Protein AF-A0A953QBD8-F1 (afdb_monomer_lite)

Foldseek 3Di:
DVVVVLLVVLQVVLVVLLVLLLVLLVVVLVVVCVVCDVVVDDDDPVRVVVSVVVSVVVSVVVSPVLVVVLSVCSNVVNNVVSSVVSCVVSVRDPPPPPPDDDDDDDDD

Secondary structure (DSSP, 8-state):
-HHHHHHHHHHHHHHHHHHHHHHHHHHHHHHHHHHHHHHH-SPPHHHHHHHHHHHHHHHHHHHHHHHHHHHHHTTTT-HHHHHHHHHHHTT-----------------

Sequence (108 aa):
EVERFQAKLQTLDVVPTIVSLQDHLETIRQAEIDRMRGRLGQLTPEQEMALETLTRGIVNKIMHTPVTTLKSAAREAEATTVVDVVRRLFNLQEKKAAKSGGESGGDA

pLDDT: mean 80.97, std 18.62, range [40.78, 98.25]

Structure (mmCIF, N/CA/C/O backbone):
data_AF-A0A953QBD8-F1
#
_entry.id   AF-A0A953QBD8-F1
#
loop_
_atom_site.group_PDB
_atom_site.id
_atom_site.type_symbol
_atom_site.label_atom_id
_atom_site.label_alt_id
_atom_site.label_comp_id
_atom_site.label_asym_id
_atom_site.label_entity_id
_atom_site.label_seq_id
_atom_site.pdbx_PDB_ins_code
_atom_site.Cartn_x
_atom_site.Cartn_y
_atom_site.Cartn_z
_atom_site.occupancy
_atom_site.B_iso_or_equiv
_atom_site.auth_seq_id
_atom_site.auth_comp_id
_atom_site.auth_asym_id
_atom_site.auth_atom_id
_atom_site.pdbx_PDB_model_num
ATOM 1 N N . GLU A 1 1 ? 16.378 17.153 -25.726 1.00 56.66 1 GLU A N 1
ATOM 2 C CA . GLU A 1 1 ? 14.959 17.290 -25.307 1.00 56.66 1 GLU A CA 1
ATOM 3 C C . GLU A 1 1 ? 14.141 16.020 -25.546 1.00 56.66 1 GLU A C 1
ATOM 5 O O . GLU A 1 1 ? 13.430 15.609 -24.637 1.00 56.66 1 GLU A O 1
ATOM 10 N N . VAL A 1 2 ? 14.302 15.351 -26.693 1.00 59.25 2 VAL A N 1
ATOM 11 C CA . VAL A 1 2 ? 13.603 14.096 -27.045 1.00 59.25 2 VAL A CA 1
ATOM 12 C C . VAL A 1 2 ? 13.805 12.966 -26.020 1.00 59.25 2 VAL A C 1
ATOM 14 O O . VAL A 1 2 ? 12.826 12.363 -25.597 1.00 59.25 2 VAL A O 1
ATOM 17 N N . GLU A 1 3 ? 15.024 12.735 -25.527 1.00 56.16 3 GLU A N 1
ATOM 18 C CA . GLU A 1 3 ? 15.300 11.689 -24.518 1.00 56.16 3 GLU A CA 1
ATOM 19 C C . GLU A 1 3 ? 14.611 11.956 -23.168 1.00 56.16 3 GLU A C 1
ATOM 21 O O . GLU A 1 3 ? 14.057 11.050 -22.549 1.00 56.16 3 GLU A O 1
ATOM 26 N N . ARG A 1 4 ? 14.568 13.222 -22.723 1.00 55.47 4 ARG A N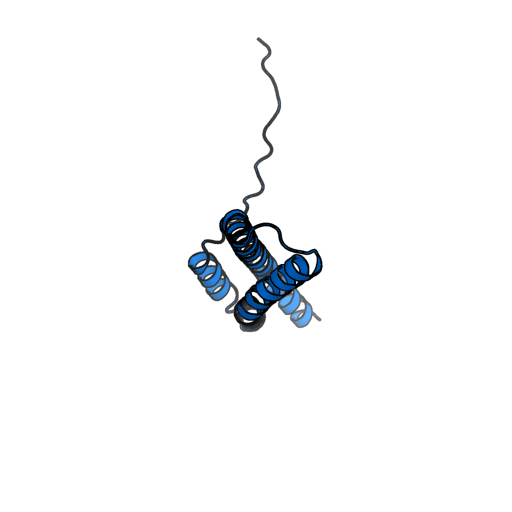 1
ATOM 27 C CA . ARG A 1 4 ? 13.841 13.614 -21.500 1.00 55.47 4 ARG A CA 1
ATOM 28 C C . ARG A 1 4 ? 12.331 13.448 -21.667 1.00 55.47 4 ARG A C 1
ATOM 30 O O . ARG A 1 4 ? 11.650 13.098 -20.708 1.00 55.47 4 ARG A O 1
ATOM 37 N N . PHE A 1 5 ? 11.812 13.705 -22.866 1.00 51.62 5 PHE A N 1
ATOM 38 C CA . PHE A 1 5 ? 10.403 13.502 -23.190 1.00 51.62 5 PHE A CA 1
ATOM 39 C C . PHE A 1 5 ? 10.044 12.008 -23.242 1.00 51.62 5 PHE A C 1
ATOM 41 O O . PHE A 1 5 ? 9.053 11.610 -22.639 1.00 51.62 5 PHE A O 1
ATOM 48 N N . GLN A 1 6 ? 10.883 11.169 -23.854 1.00 54.22 6 GLN A N 1
ATOM 49 C CA . GLN A 1 6 ? 10.702 9.712 -23.892 1.00 54.22 6 GLN A CA 1
ATOM 50 C C . GLN A 1 6 ? 10.776 9.074 -22.498 1.00 54.22 6 GLN A C 1
ATOM 52 O O . GLN A 1 6 ? 9.891 8.301 -22.143 1.00 54.22 6 GLN A O 1
ATOM 57 N N . ALA A 1 7 ? 11.743 9.467 -21.663 1.00 55.78 7 ALA A N 1
ATOM 58 C CA . ALA A 1 7 ? 11.817 9.009 -20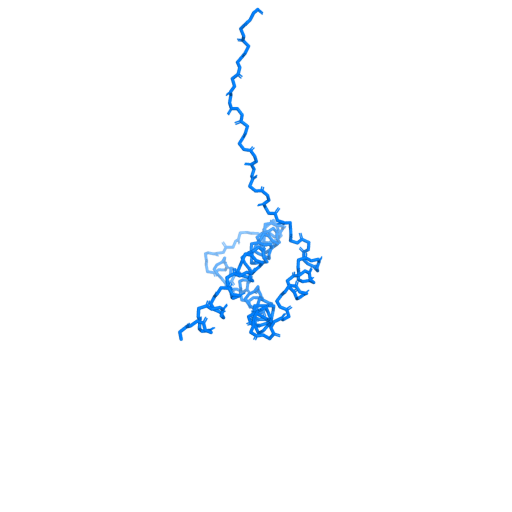.273 1.00 55.78 7 ALA A CA 1
ATOM 59 C C . ALA A 1 7 ? 10.577 9.423 -19.456 1.00 55.78 7 ALA A C 1
ATOM 61 O O . ALA A 1 7 ? 10.114 8.680 -18.587 1.00 55.78 7 ALA A O 1
ATOM 62 N N . LYS A 1 8 ? 10.007 10.602 -19.748 1.00 56.75 8 LYS A N 1
ATOM 63 C CA . LYS A 1 8 ? 8.764 11.084 -19.131 1.00 56.75 8 LYS A CA 1
ATOM 64 C C . LYS A 1 8 ? 7.543 10.288 -19.604 1.00 56.75 8 LYS A C 1
ATOM 66 O O . LYS A 1 8 ? 6.684 9.994 -18.786 1.00 56.75 8 LYS A O 1
ATOM 71 N N . LEU A 1 9 ? 7.477 9.906 -20.881 1.00 55.25 9 LEU A N 1
ATOM 72 C CA . LEU A 1 9 ? 6.418 9.038 -21.409 1.00 55.25 9 LEU A CA 1
ATOM 73 C C . LEU A 1 9 ? 6.488 7.624 -20.809 1.00 55.25 9 LEU A C 1
ATOM 75 O O . LEU A 1 9 ? 5.475 7.123 -20.339 1.00 55.25 9 LEU A O 1
ATOM 79 N N . GLN A 1 10 ? 7.677 7.026 -20.706 1.00 55.97 10 GLN A N 1
ATOM 80 C CA . GLN A 1 10 ? 7.855 5.697 -20.096 1.00 55.97 10 GLN A CA 1
ATOM 81 C C . GLN A 1 10 ? 7.505 5.673 -18.601 1.00 55.97 10 GLN A C 1
ATOM 83 O O . GLN A 1 10 ? 6.999 4.680 -18.084 1.00 55.97 10 GLN A O 1
ATOM 88 N N . THR A 1 11 ? 7.724 6.781 -17.886 1.00 58.34 11 THR A N 1
ATOM 89 C CA . THR A 1 11 ? 7.256 6.901 -16.496 1.00 58.34 11 THR A CA 1
ATOM 90 C C . THR A 1 11 ? 5.742 7.071 -16.386 1.00 58.34 11 THR A C 1
ATOM 92 O O . THR A 1 11 ? 5.199 6.725 -15.339 1.00 58.34 11 THR A O 1
ATOM 95 N N . LEU A 1 12 ? 5.042 7.547 -17.424 1.00 62.22 12 LEU A N 1
ATOM 96 C CA . LEU A 1 12 ? 3.575 7.600 -17.428 1.00 62.22 12 LEU A CA 1
ATOM 97 C C . LEU A 1 12 ? 2.947 6.201 -17.536 1.00 62.22 12 LEU A C 1
ATOM 99 O O . LEU A 1 12 ? 1.890 5.994 -16.948 1.00 62.22 12 LEU A O 1
ATOM 103 N N . ASP A 1 13 ? 3.613 5.228 -18.168 1.00 74.94 13 ASP A N 1
ATOM 104 C CA . ASP A 1 13 ? 3.080 3.863 -18.330 1.00 74.94 13 ASP A CA 1
ATOM 105 C C . ASP A 1 13 ? 3.005 3.071 -17.011 1.00 74.94 13 ASP A C 1
ATOM 107 O O . ASP A 1 13 ? 2.138 2.212 -16.836 1.00 74.94 13 ASP A O 1
ATOM 111 N N . VAL A 1 14 ? 3.866 3.380 -16.034 1.00 84.81 14 VAL A N 1
ATOM 112 C CA . VAL A 1 14 ? 3.862 2.687 -14.730 1.00 84.81 14 VAL A CA 1
ATOM 113 C C . VAL A 1 14 ? 2.907 3.314 -13.708 1.00 84.81 14 VAL A C 1
ATOM 115 O O . VAL A 1 14 ? 2.525 2.656 -12.737 1.00 84.81 14 VAL A O 1
ATOM 118 N N . VAL A 1 15 ? 2.486 4.568 -13.914 1.00 87.69 15 VAL A N 1
ATOM 119 C CA . VAL A 1 15 ? 1.619 5.308 -12.977 1.00 87.69 15 VAL A CA 1
ATOM 120 C C . VAL A 1 15 ? 0.256 4.632 -12.768 1.00 87.69 15 VAL A C 1
ATOM 122 O O . VAL A 1 15 ? -0.114 4.455 -11.606 1.00 87.69 15 VAL A O 1
ATOM 125 N N . PRO A 1 16 ? -0.479 4.184 -13.808 1.00 89.06 16 PRO A N 1
ATOM 126 C CA . PRO A 1 16 ? -1.757 3.494 -13.618 1.00 89.06 16 PRO A CA 1
ATOM 127 C C . PRO A 1 16 ? -1.640 2.237 -12.751 1.00 89.06 16 PRO A C 1
ATOM 129 O O . PRO A 1 16 ? -2.528 1.940 -11.951 1.00 89.06 16 PRO A O 1
ATOM 132 N N . THR A 1 17 ? -0.524 1.516 -12.870 1.00 90.50 17 THR A N 1
ATOM 133 C CA . THR A 1 17 ? -0.244 0.323 -12.062 1.00 90.50 17 THR A CA 1
ATOM 134 C C . THR A 1 17 ? 0.044 0.692 -10.607 1.00 90.50 17 THR A C 1
ATOM 136 O O . THR A 1 17 ? -0.475 0.036 -9.708 1.00 90.50 17 THR A O 1
ATOM 139 N N . ILE A 1 18 ? 0.801 1.770 -10.359 1.00 91.06 18 ILE A N 1
ATOM 140 C CA . ILE A 1 18 ? 1.039 2.291 -9.001 1.00 91.06 18 ILE A CA 1
ATOM 141 C C . ILE A 1 18 ? -0.281 2.683 -8.328 1.00 91.06 18 ILE A C 1
ATOM 143 O O . ILE A 1 18 ? -0.514 2.293 -7.185 1.00 91.06 18 ILE A O 1
ATOM 147 N N . VAL A 1 19 ? -1.146 3.418 -9.033 1.00 91.75 19 VAL A N 1
ATOM 148 C CA . VAL A 1 19 ? -2.458 3.836 -8.510 1.00 91.75 19 VAL A CA 1
ATOM 149 C C . VAL A 1 19 ? -3.331 2.618 -8.214 1.00 91.75 19 VAL A C 1
ATOM 151 O O . VAL A 1 19 ? -3.862 2.500 -7.116 1.00 91.75 19 VAL A O 1
ATOM 154 N N . SER A 1 20 ? -3.406 1.660 -9.143 1.00 92.62 20 SER A N 1
ATOM 155 C CA . SER A 1 20 ? -4.194 0.435 -8.947 1.00 92.62 20 SER A CA 1
ATOM 156 C C . SER A 1 20 ? -3.710 -0.378 -7.742 1.00 92.62 20 SER A C 1
ATOM 158 O O . SER A 1 20 ? -4.522 -0.920 -6.995 1.00 92.62 20 SER A O 1
ATOM 160 N N . LEU A 1 21 ? -2.392 -0.445 -7.524 1.00 94.25 21 LEU A N 1
ATOM 161 C CA . LEU A 1 21 ? -1.812 -1.106 -6.357 1.00 94.25 21 LEU A CA 1
ATOM 162 C C . LEU A 1 21 ? -2.159 -0.373 -5.055 1.00 94.25 21 LEU A C 1
ATOM 164 O O . LEU A 1 21 ? -2.518 -1.017 -4.070 1.00 94.25 21 LEU A O 1
ATOM 168 N N . GLN A 1 22 ? -2.079 0.960 -5.053 1.00 93.25 22 GLN A N 1
ATOM 169 C CA . GLN A 1 22 ? -2.446 1.777 -3.899 1.00 93.25 22 GLN A CA 1
ATOM 170 C C . GLN A 1 22 ? -3.916 1.572 -3.519 1.00 93.25 22 GLN A C 1
ATOM 172 O O . GLN A 1 22 ? -4.211 1.303 -2.355 1.00 93.25 22 GLN A O 1
ATOM 177 N N . ASP A 1 23 ? -4.817 1.635 -4.499 1.00 94.25 23 ASP A N 1
ATOM 178 C CA . ASP A 1 23 ? -6.254 1.431 -4.301 1.00 94.25 23 ASP A CA 1
ATOM 179 C C . ASP A 1 23 ? -6.553 0.022 -3.774 1.00 94.25 23 ASP A C 1
ATOM 181 O O . ASP A 1 23 ? -7.372 -0.154 -2.867 1.00 94.25 23 ASP A O 1
ATOM 185 N N . HIS A 1 24 ? -5.865 -0.992 -4.307 1.00 95.19 24 HIS A N 1
ATOM 186 C CA . HIS A 1 24 ? -6.000 -2.373 -3.856 1.00 95.19 24 HIS A CA 1
ATOM 187 C C . HIS A 1 24 ? -5.596 -2.535 -2.383 1.00 95.19 24 HIS A C 1
ATOM 189 O O . HIS A 1 24 ? -6.354 -3.103 -1.592 1.00 95.19 24 HIS A O 1
ATOM 195 N N . LEU A 1 25 ? -4.437 -1.999 -1.985 1.00 96.00 25 LEU A N 1
ATOM 196 C CA . LEU A 1 25 ? -3.975 -2.082 -0.597 1.00 96.00 25 LEU A CA 1
ATOM 197 C C . LEU A 1 25 ? -4.833 -1.249 0.361 1.00 96.00 25 LEU A C 1
ATOM 199 O O . LEU A 1 25 ? -5.084 -1.696 1.478 1.00 96.00 25 LEU A O 1
ATOM 203 N N . GLU A 1 26 ? -5.321 -0.081 -0.059 1.00 96.56 26 GLU A N 1
ATOM 204 C CA . GLU A 1 26 ? -6.231 0.730 0.758 1.00 96.56 26 GLU A CA 1
ATOM 205 C C . GLU A 1 26 ? -7.579 0.027 0.959 1.00 96.56 26 GLU A C 1
ATOM 207 O O . GLU A 1 26 ? -8.116 0.026 2.066 1.00 96.56 26 GLU A O 1
ATOM 212 N N . THR A 1 27 ? -8.084 -0.655 -0.074 1.00 96.19 27 THR A N 1
ATOM 213 C CA . THR A 1 27 ? -9.294 -1.485 0.026 1.00 96.19 27 THR A CA 1
ATOM 214 C C . THR A 1 27 ? -9.107 -2.601 1.054 1.00 96.19 27 THR A C 1
ATOM 216 O O . THR A 1 27 ? -9.974 -2.811 1.904 1.00 96.19 27 THR A O 1
ATOM 219 N N . ILE A 1 28 ? -7.963 -3.296 1.025 1.00 96.62 28 ILE A N 1
ATOM 220 C CA . ILE A 1 28 ? -7.634 -4.330 2.018 1.00 96.62 28 ILE A CA 1
ATOM 221 C C . ILE A 1 28 ? -7.546 -3.719 3.419 1.00 96.62 28 ILE A C 1
ATOM 223 O O . ILE A 1 28 ? -8.149 -4.250 4.351 1.00 96.62 28 ILE A O 1
ATOM 227 N N . ARG A 1 29 ? -6.831 -2.596 3.567 1.00 97.31 29 ARG A N 1
ATOM 228 C CA . ARG A 1 29 ? -6.652 -1.902 4.849 1.00 97.31 29 ARG A CA 1
ATOM 229 C C . ARG A 1 29 ? -7.998 -1.556 5.480 1.00 97.31 29 ARG A C 1
ATOM 231 O O . ARG A 1 29 ? -8.225 -1.891 6.640 1.00 97.31 29 ARG A O 1
ATOM 238 N N . GLN A 1 30 ? -8.889 -0.928 4.714 1.00 96.19 30 GLN A N 1
ATOM 239 C CA . GLN A 1 30 ? -10.203 -0.524 5.202 1.00 96.19 30 GLN A CA 1
ATOM 240 C C . GLN A 1 30 ? -11.064 -1.740 5.568 1.00 96.19 30 GLN A C 1
ATOM 242 O O . GLN A 1 30 ? -11.661 -1.769 6.642 1.00 96.19 30 GLN A O 1
ATOM 247 N N . ALA A 1 31 ? -11.054 -2.783 4.732 1.00 96.00 31 ALA A N 1
ATOM 248 C CA . ALA A 1 31 ? -11.802 -4.009 4.991 1.00 96.00 31 ALA A CA 1
ATOM 249 C C . ALA A 1 31 ? -11.333 -4.742 6.262 1.00 96.00 31 ALA A C 1
ATOM 251 O O . ALA A 1 31 ? -12.159 -5.324 6.963 1.00 96.00 31 ALA A O 1
ATOM 252 N N . GLU A 1 32 ? -10.034 -4.723 6.580 1.00 96.19 32 GLU A N 1
ATOM 253 C CA . GLU A 1 32 ? -9.518 -5.279 7.840 1.00 96.19 32 GLU A CA 1
ATOM 254 C C . GLU A 1 32 ? -9.924 -4.449 9.060 1.00 96.19 32 GLU A C 1
ATOM 256 O O . GLU A 1 32 ? -10.316 -5.011 10.085 1.00 96.19 32 GLU A O 1
ATOM 261 N N . ILE A 1 33 ? -9.879 -3.117 8.959 1.00 94.19 33 ILE A N 1
ATOM 262 C CA . ILE A 1 33 ? -10.348 -2.236 10.038 1.00 94.19 33 ILE A CA 1
ATOM 263 C C . ILE A 1 33 ? -11.829 -2.493 10.307 1.00 94.19 33 ILE A C 1
ATOM 265 O O . ILE A 1 33 ? -12.213 -2.710 11.456 1.00 94.19 33 ILE A O 1
ATOM 269 N N . ASP A 1 34 ? -12.649 -2.552 9.258 1.00 92.56 34 ASP A N 1
ATOM 270 C CA . ASP A 1 34 ? -14.085 -2.802 9.381 1.00 92.56 34 ASP A CA 1
ATOM 271 C C . ASP A 1 34 ? -14.387 -4.196 9.949 1.00 92.56 34 ASP A C 1
ATOM 273 O O . ASP A 1 34 ? -15.250 -4.325 10.820 1.00 92.56 34 ASP A O 1
ATOM 277 N N . ARG A 1 35 ? -13.632 -5.233 9.552 1.00 93.44 35 ARG A N 1
ATOM 278 C CA . ARG A 1 35 ? -13.716 -6.572 10.169 1.00 93.44 35 ARG A CA 1
ATOM 279 C C . ARG A 1 35 ? -13.416 -6.546 11.663 1.00 93.44 35 ARG A C 1
ATOM 281 O O . ARG A 1 35 ? -14.044 -7.271 12.435 1.00 93.44 35 ARG A O 1
ATOM 288 N N . MET A 1 36 ? -12.440 -5.743 12.074 1.00 92.75 36 MET A N 1
ATOM 289 C CA . MET A 1 36 ? -11.987 -5.686 13.460 1.00 92.75 36 MET A CA 1
ATOM 290 C C . MET A 1 36 ? -12.795 -4.719 14.326 1.00 92.75 36 MET A C 1
ATOM 292 O O . MET A 1 36 ? -12.790 -4.894 15.543 1.00 92.75 36 MET A O 1
ATOM 296 N N . ARG A 1 37 ? -13.546 -3.769 13.749 1.00 87.56 37 ARG A N 1
ATOM 297 C CA . ARG A 1 37 ? -14.366 -2.789 14.491 1.00 87.56 37 ARG A CA 1
ATOM 298 C C . ARG A 1 37 ? -15.253 -3.437 15.553 1.00 87.56 37 ARG A C 1
ATOM 300 O O . ARG A 1 37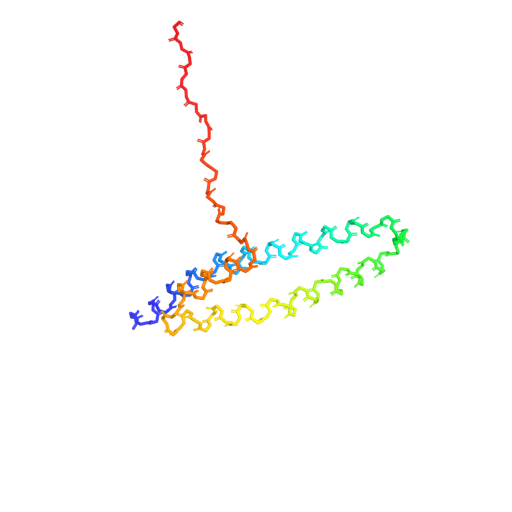 ? -15.230 -3.016 16.705 1.00 87.56 37 ARG A O 1
ATOM 307 N N . GLY A 1 38 ? -15.956 -4.518 15.208 1.00 86.88 38 GLY A N 1
ATOM 308 C CA . GLY A 1 38 ? -16.809 -5.238 16.163 1.00 86.88 38 GLY A CA 1
ATOM 309 C C . GLY A 1 38 ? -16.046 -5.866 17.340 1.00 86.88 38 GLY A C 1
ATOM 310 O O . GLY A 1 38 ? -16.606 -6.023 18.419 1.00 86.88 38 GLY A O 1
ATOM 311 N N . ARG A 1 39 ? -14.761 -6.199 17.155 1.00 91.44 39 ARG A N 1
ATOM 312 C CA . ARG A 1 39 ? -13.886 -6.776 18.192 1.00 91.44 39 ARG A CA 1
ATOM 313 C C . ARG A 1 39 ? -13.146 -5.719 19.010 1.00 91.44 39 ARG A C 1
ATOM 315 O O . ARG A 1 39 ? -12.777 -5.997 20.144 1.00 91.44 39 ARG A O 1
ATOM 322 N N . LEU A 1 40 ? -12.896 -4.549 18.425 1.00 89.38 40 LEU A N 1
ATOM 323 C CA . LEU A 1 40 ? -12.211 -3.427 19.069 1.00 89.38 40 LEU A CA 1
ATOM 324 C C . LEU A 1 40 ? -13.133 -2.648 20.019 1.00 89.38 40 LEU A C 1
ATOM 326 O O . LEU A 1 40 ? -12.641 -1.993 20.932 1.00 89.38 40 LEU A O 1
ATOM 330 N N . GLY A 1 41 ? -14.454 -2.758 19.840 1.00 89.25 41 GLY A N 1
ATOM 331 C CA . GLY A 1 41 ? -15.433 -2.022 20.639 1.00 89.25 41 GLY A CA 1
ATOM 332 C C . GLY A 1 41 ? -15.464 -0.533 20.282 1.00 89.25 41 GLY A C 1
ATOM 333 O O . GLY A 1 41 ? -15.032 -0.133 19.202 1.00 89.25 41 GLY A O 1
ATOM 334 N N . GLN A 1 42 ? -16.004 0.295 21.180 1.00 91.44 42 GLN A N 1
ATOM 335 C CA . GLN A 1 42 ? -15.951 1.749 21.014 1.00 91.44 42 GLN A CA 1
ATOM 336 C C . GLN A 1 42 ? -14.537 2.258 21.297 1.00 91.44 42 GLN A C 1
ATOM 338 O O . GLN A 1 42 ? -14.005 2.056 22.388 1.00 91.44 42 GLN A O 1
ATOM 343 N N . LEU A 1 43 ? -13.960 2.940 20.312 1.00 93.88 43 LEU A N 1
ATOM 344 C CA . LEU A 1 43 ? -12.670 3.607 20.418 1.00 93.88 43 LEU A CA 1
ATOM 345 C C . LEU A 1 43 ? -12.875 5.098 20.697 1.00 93.88 43 LEU A C 1
ATOM 347 O O . LEU A 1 43 ? -13.844 5.702 20.235 1.00 93.88 43 LEU A O 1
ATOM 351 N N . THR A 1 44 ? -11.953 5.709 21.439 1.00 96.56 44 THR A N 1
ATOM 352 C CA . THR A 1 44 ? -11.896 7.173 21.535 1.00 96.56 44 THR A CA 1
ATOM 353 C C . THR A 1 44 ? -11.430 7.775 20.200 1.00 96.56 44 THR A C 1
ATOM 355 O O . THR A 1 44 ? -10.746 7.093 19.430 1.00 96.56 44 THR A O 1
ATOM 358 N N . PRO A 1 45 ? -11.710 9.062 19.917 1.00 96.31 45 PRO A N 1
ATOM 359 C CA . PRO A 1 45 ? -11.223 9.714 18.696 1.00 96.31 45 PRO A CA 1
ATOM 360 C C . PRO A 1 45 ? -9.697 9.623 18.516 1.00 96.31 45 PRO A C 1
ATOM 362 O O . PRO A 1 45 ? -9.194 9.442 17.408 1.00 96.31 45 PRO A O 1
ATOM 365 N N . GLU A 1 46 ? 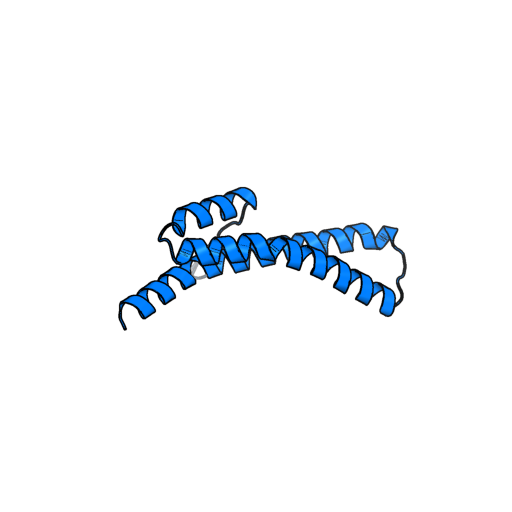-8.946 9.695 19.616 1.00 97.38 46 GLU A N 1
ATOM 366 C CA . GLU A 1 46 ? -7.484 9.560 19.623 1.00 97.38 46 GLU A CA 1
ATOM 367 C C . GLU A 1 46 ? -7.039 8.140 19.246 1.00 97.38 46 GLU A C 1
ATOM 369 O O . GLU A 1 46 ? -6.080 7.968 18.493 1.00 97.38 46 GLU A O 1
ATOM 374 N N . GLN A 1 47 ? -7.752 7.119 19.729 1.00 96.00 47 GLN A N 1
ATOM 375 C CA . GLN A 1 47 ? -7.489 5.720 19.394 1.00 96.00 47 GLN A CA 1
ATOM 376 C C . GLN A 1 47 ? -7.836 5.405 17.935 1.00 96.00 47 GLN A C 1
ATOM 378 O O . GLN A 1 47 ? -7.072 4.698 17.277 1.00 96.00 47 GLN A O 1
ATOM 383 N N . GLU A 1 48 ? -8.934 5.955 17.406 1.00 94.81 48 GLU A N 1
ATOM 384 C CA . GLU A 1 48 ? -9.262 5.832 15.980 1.00 94.81 48 GLU A CA 1
ATOM 385 C C . GLU A 1 48 ? -8.165 6.445 15.105 1.00 94.81 48 GLU A C 1
ATOM 387 O O . GLU A 1 48 ? -7.669 5.801 14.178 1.00 94.81 48 GLU A O 1
ATOM 392 N N . MET A 1 49 ? -7.709 7.655 15.442 1.00 96.38 49 MET A N 1
ATOM 393 C CA . MET A 1 49 ? -6.631 8.322 14.711 1.00 96.38 49 MET A CA 1
ATOM 394 C C . MET A 1 49 ? -5.306 7.551 14.796 1.00 96.38 49 MET A C 1
ATOM 396 O O . MET A 1 49 ? -4.578 7.456 13.801 1.00 96.38 49 MET A O 1
ATOM 400 N N . ALA A 1 50 ? -4.984 6.972 15.956 1.00 96.88 50 ALA A N 1
ATOM 401 C CA . ALA A 1 50 ? -3.797 6.137 16.122 1.00 96.88 50 ALA A CA 1
ATOM 402 C C . ALA A 1 50 ? -3.868 4.864 15.259 1.00 96.88 50 ALA A C 1
ATOM 404 O O . ALA A 1 50 ? -2.878 4.509 14.614 1.00 96.88 50 ALA A O 1
ATOM 405 N N . LEU A 1 51 ? -5.035 4.212 15.189 1.00 95.94 51 LEU A N 1
ATOM 406 C CA . LEU A 1 51 ? -5.266 3.033 14.350 1.00 95.94 51 LEU A CA 1
ATOM 407 C C . LEU A 1 51 ? -5.149 3.362 12.853 1.00 95.94 51 LEU A C 1
ATOM 409 O O . LEU A 1 51 ? -4.465 2.653 12.108 1.00 95.94 51 LEU A O 1
ATOM 413 N N . GLU A 1 52 ? -5.762 4.460 12.411 1.00 95.88 52 GLU A N 1
ATOM 414 C CA . GLU A 1 52 ? -5.639 4.963 11.039 1.00 95.88 52 GLU A CA 1
ATOM 415 C C . GLU A 1 52 ? -4.177 5.254 10.683 1.00 95.88 52 GLU A C 1
ATOM 417 O O . GLU A 1 52 ? -3.669 4.780 9.666 1.00 95.88 52 GLU A O 1
ATOM 422 N N . THR A 1 53 ? -3.463 5.969 11.553 1.00 97.88 53 THR A N 1
ATOM 423 C CA . THR A 1 53 ? -2.051 6.318 11.342 1.00 97.88 53 THR A CA 1
ATOM 424 C C . THR A 1 53 ? -1.169 5.074 11.259 1.00 97.88 53 THR A C 1
ATOM 426 O O . THR A 1 53 ? -0.338 4.958 10.354 1.00 97.88 53 THR A O 1
ATOM 429 N N . LEU A 1 54 ? -1.363 4.118 12.171 1.00 98.00 54 LEU A N 1
ATOM 430 C CA . LEU A 1 54 ? -0.616 2.863 12.205 1.00 98.00 54 LEU A CA 1
ATOM 431 C C . LEU A 1 54 ? -0.819 2.057 10.918 1.00 98.00 54 LEU A C 1
ATOM 433 O O . LEU A 1 54 ? 0.150 1.663 10.266 1.00 98.00 54 LEU A O 1
ATOM 437 N N . THR A 1 55 ? -2.075 1.824 10.541 1.00 97.44 55 THR A N 1
ATOM 438 C CA . THR A 1 55 ? -2.420 0.991 9.381 1.00 97.44 55 THR A CA 1
ATOM 439 C C . THR A 1 55 ? -1.987 1.639 8.067 1.00 97.44 55 THR A C 1
ATOM 441 O O . THR A 1 55 ? -1.415 0.961 7.211 1.00 97.44 55 THR A O 1
ATOM 444 N N . ARG A 1 56 ? -2.150 2.962 7.919 1.00 97.50 56 ARG A N 1
ATOM 445 C CA . ARG A 1 56 ? -1.607 3.720 6.777 1.00 97.50 56 ARG A CA 1
ATOM 446 C C . ARG A 1 56 ? -0.084 3.655 6.733 1.00 97.50 56 ARG A C 1
ATOM 448 O O . ARG A 1 56 ? 0.490 3.489 5.661 1.00 97.50 56 ARG A O 1
ATOM 455 N N . GLY A 1 57 ? 0.580 3.722 7.887 1.00 98.25 57 GLY A N 1
ATOM 456 C CA . GLY A 1 57 ? 2.028 3.551 7.995 1.00 98.25 57 GLY A CA 1
ATOM 457 C C . GLY A 1 57 ? 2.512 2.195 7.470 1.00 98.25 57 GLY A C 1
ATOM 458 O O . GLY A 1 57 ? 3.537 2.135 6.792 1.00 98.25 57 GLY A O 1
ATOM 459 N N . ILE A 1 58 ? 1.766 1.117 7.730 1.00 98.06 58 ILE A N 1
ATOM 460 C CA . ILE A 1 58 ? 2.056 -0.222 7.193 1.00 98.06 58 ILE A CA 1
ATOM 461 C C . ILE A 1 58 ? 1.905 -0.236 5.667 1.00 98.06 58 ILE A C 1
ATOM 463 O O . ILE A 1 58 ? 2.840 -0.643 4.976 1.00 98.06 58 ILE A O 1
ATOM 467 N N . VAL A 1 59 ? 0.782 0.260 5.133 1.00 97.25 59 VAL A N 1
ATOM 468 C CA . VAL A 1 59 ? 0.552 0.332 3.677 1.00 97.25 59 VAL A CA 1
ATOM 469 C C . VAL A 1 59 ? 1.642 1.153 2.987 1.00 97.25 59 VAL A C 1
ATOM 471 O O . VAL A 1 59 ? 2.218 0.697 2.003 1.00 97.25 59 VAL A O 1
ATOM 474 N N . ASN A 1 60 ? 2.004 2.313 3.536 1.00 96.00 60 ASN A N 1
ATOM 475 C CA . ASN A 1 60 ? 3.061 3.165 2.988 1.00 96.00 60 ASN A CA 1
ATOM 476 C C . ASN A 1 60 ? 4.422 2.452 2.940 1.00 96.00 60 ASN A C 1
ATOM 478 O O . ASN A 1 60 ? 5.142 2.564 1.947 1.00 96.00 60 ASN A O 1
ATOM 482 N N . LYS A 1 61 ? 4.773 1.691 3.987 1.00 97.44 61 LYS A N 1
ATOM 483 C CA . LYS A 1 61 ? 6.013 0.899 4.021 1.00 97.44 61 LYS A CA 1
ATOM 484 C C . LYS A 1 61 ? 6.011 -0.212 2.973 1.00 97.44 61 LYS A C 1
ATOM 486 O O . LYS A 1 61 ? 7.027 -0.406 2.313 1.00 97.44 61 LYS A O 1
ATOM 491 N N . ILE A 1 62 ? 4.882 -0.900 2.790 1.00 95.94 62 ILE A N 1
ATOM 492 C CA . ILE A 1 62 ? 4.726 -1.911 1.734 1.00 95.94 62 ILE A CA 1
ATOM 493 C C . ILE A 1 62 ? 4.866 -1.257 0.357 1.00 95.94 62 ILE A C 1
ATOM 495 O O . ILE A 1 62 ? 5.612 -1.762 -0.473 1.00 95.94 62 ILE A O 1
ATOM 499 N N . MET A 1 63 ? 4.209 -0.115 0.132 1.00 94.69 63 MET A N 1
ATOM 500 C CA . MET A 1 63 ? 4.199 0.604 -1.148 1.00 94.69 63 MET A CA 1
ATOM 501 C C . MET A 1 63 ? 5.565 1.145 -1.570 1.00 94.69 63 MET A C 1
ATOM 503 O O . MET A 1 63 ? 5.815 1.288 -2.767 1.00 94.69 63 MET A O 1
ATOM 507 N N . HIS A 1 64 ? 6.461 1.433 -0.623 1.00 94.31 64 HIS A N 1
ATOM 508 C CA . HIS A 1 64 ? 7.772 2.000 -0.929 1.00 94.31 64 HIS A CA 1
ATOM 509 C C . HIS A 1 64 ? 8.558 1.149 -1.941 1.00 94.31 64 HIS A C 1
ATOM 511 O O . HIS A 1 64 ? 9.069 1.681 -2.931 1.00 94.31 64 HIS A O 1
ATOM 517 N N . THR A 1 65 ? 8.626 -0.169 -1.728 1.00 93.25 65 THR A N 1
ATOM 518 C CA . THR A 1 65 ? 9.406 -1.068 -2.591 1.00 93.25 65 THR A CA 1
ATOM 519 C C . THR A 1 65 ? 8.800 -1.194 -3.996 1.00 93.25 65 THR A C 1
ATOM 521 O O . THR A 1 65 ? 9.499 -0.837 -4.943 1.00 93.25 65 THR A O 1
ATOM 524 N N . PRO A 1 66 ? 7.518 -1.577 -4.189 1.00 91.81 66 PRO A N 1
ATOM 525 C CA . PRO A 1 66 ? 6.912 -1.681 -5.519 1.00 91.81 66 PRO A CA 1
ATOM 526 C C . PRO A 1 66 ? 6.951 -0.373 -6.311 1.00 91.81 66 PRO A C 1
ATOM 528 O O . PRO A 1 66 ? 7.249 -0.390 -7.503 1.00 91.81 66 PRO A O 1
ATOM 531 N N . VAL A 1 67 ? 6.699 0.772 -5.664 1.00 91.25 67 VAL A N 1
ATOM 532 C CA . VAL A 1 67 ? 6.752 2.083 -6.332 1.00 91.25 67 VAL A CA 1
ATOM 533 C C . VAL A 1 67 ? 8.163 2.398 -6.810 1.00 91.25 67 VAL A C 1
ATOM 535 O O . VAL A 1 67 ? 8.334 2.886 -7.928 1.00 91.25 67 VAL A O 1
ATOM 538 N N . THR A 1 68 ? 9.173 2.129 -5.982 1.00 91.81 68 THR A N 1
ATOM 539 C CA . THR A 1 68 ? 10.573 2.362 -6.352 1.00 91.81 68 THR A CA 1
ATOM 540 C C . THR A 1 68 ? 10.985 1.437 -7.494 1.00 91.81 68 THR A C 1
ATOM 542 O O . THR A 1 68 ? 11.517 1.917 -8.490 1.00 91.81 68 THR A O 1
ATOM 545 N N . THR A 1 69 ? 10.657 0.145 -7.412 1.00 90.94 69 THR A N 1
ATOM 546 C CA . THR A 1 69 ? 10.948 -0.840 -8.462 1.00 90.94 69 THR A CA 1
ATOM 547 C C . THR A 1 69 ? 10.291 -0.471 -9.794 1.00 90.94 69 THR A C 1
ATOM 549 O O . THR A 1 69 ? 10.970 -0.458 -10.816 1.00 90.94 69 THR A O 1
ATOM 552 N N . LEU A 1 70 ? 9.008 -0.091 -9.797 1.00 89.50 70 LEU A N 1
ATOM 553 C CA . LEU A 1 70 ? 8.298 0.335 -11.012 1.00 89.50 70 LEU A CA 1
ATOM 554 C C . LEU A 1 70 ? 8.918 1.594 -11.634 1.00 89.50 70 LEU A C 1
ATOM 556 O O . LEU A 1 70 ? 9.088 1.670 -12.849 1.00 89.50 70 LEU A O 1
ATOM 560 N N . LYS A 1 71 ? 9.292 2.580 -10.809 1.00 86.31 71 LYS A N 1
ATOM 561 C CA . LYS A 1 71 ? 9.945 3.809 -11.284 1.00 86.31 71 LYS A CA 1
ATOM 562 C C . LYS A 1 71 ? 11.350 3.561 -11.835 1.00 86.31 71 LYS A C 1
ATOM 564 O O . LYS A 1 71 ? 11.734 4.252 -12.776 1.00 86.31 71 LYS A O 1
ATOM 569 N N . SER A 1 72 ? 12.106 2.626 -11.261 1.00 88.00 72 SER A N 1
ATOM 570 C CA . SER A 1 72 ? 13.424 2.233 -11.777 1.00 88.00 72 SER A CA 1
ATOM 571 C C . SER A 1 72 ? 13.300 1.458 -13.089 1.00 88.00 72 SER A C 1
ATOM 573 O O . SER A 1 72 ? 13.933 1.836 -14.068 1.00 88.00 72 SER A O 1
ATOM 575 N N . ALA A 1 73 ? 12.394 0.478 -13.165 1.00 85.38 73 ALA A N 1
ATOM 576 C CA . ALA A 1 73 ? 12.142 -0.300 -14.382 1.00 85.38 73 ALA A CA 1
ATOM 577 C C . ALA A 1 73 ? 11.698 0.575 -15.567 1.00 85.38 73 ALA A C 1
ATOM 579 O O . ALA A 1 73 ? 12.090 0.334 -16.708 1.00 85.38 73 ALA A O 1
ATOM 580 N N . ALA A 1 74 ? 10.940 1.646 -15.296 1.00 82.44 74 ALA A N 1
ATOM 581 C CA . ALA A 1 74 ? 10.573 2.649 -16.297 1.00 82.44 74 ALA A CA 1
ATOM 582 C C . ALA A 1 74 ? 11.780 3.356 -16.941 1.00 82.44 74 ALA A C 1
ATOM 584 O O . ALA A 1 74 ? 11.658 3.860 -18.051 1.00 82.44 74 ALA A O 1
ATOM 585 N N . ARG A 1 75 ? 12.933 3.412 -16.261 1.00 80.69 75 ARG A N 1
ATOM 586 C CA . ARG A 1 75 ? 14.166 4.051 -16.756 1.00 80.69 75 ARG A CA 1
ATOM 587 C C . ARG A 1 75 ? 15.089 3.083 -17.495 1.00 80.69 75 ARG A C 1
ATOM 589 O O . ARG A 1 75 ? 15.897 3.531 -18.298 1.00 80.69 75 ARG A O 1
ATOM 596 N N . GLU A 1 76 ? 14.972 1.788 -17.221 1.00 79.75 76 GLU A N 1
ATOM 597 C CA . GLU A 1 76 ? 15.853 0.727 -17.736 1.00 79.75 76 GLU A CA 1
ATOM 598 C C . GLU A 1 76 ? 15.249 -0.019 -18.944 1.00 79.75 76 GLU A C 1
ATOM 600 O O . GLU A 1 76 ? 15.789 -1.022 -19.389 1.00 79.75 76 GLU A O 1
ATOM 605 N N . ALA A 1 77 ? 14.133 0.477 -19.497 1.00 74.69 77 ALA A N 1
ATOM 606 C CA . ALA A 1 77 ? 13.346 -0.155 -20.568 1.00 74.69 77 ALA A CA 1
ATOM 607 C C . ALA A 1 77 ? 12.727 -1.530 -20.214 1.00 74.69 77 ALA A C 1
ATOM 609 O O . ALA A 1 77 ? 12.155 -2.189 -21.080 1.00 74.69 77 ALA A O 1
ATOM 610 N N . GLU A 1 78 ? 12.737 -1.926 -18.937 1.00 76.25 78 GLU A N 1
ATOM 611 C CA . GLU A 1 78 ? 12.101 -3.154 -18.423 1.00 76.25 78 GLU A CA 1
ATOM 612 C C . GLU A 1 78 ? 10.664 -2.934 -17.907 1.00 76.25 78 GLU A C 1
ATOM 614 O O . GLU A 1 78 ? 10.051 -3.823 -17.308 1.00 76.25 78 GLU A O 1
ATOM 619 N N . ALA A 1 79 ? 10.113 -1.737 -18.133 1.00 76.38 79 ALA A N 1
ATOM 620 C CA . ALA A 1 79 ? 8.836 -1.275 -17.590 1.00 76.38 79 ALA A CA 1
ATOM 621 C C . ALA A 1 79 ? 7.697 -2.291 -17.767 1.00 76.38 79 ALA A C 1
ATOM 623 O O . ALA A 1 79 ? 7.011 -2.620 -16.802 1.00 76.38 79 ALA A O 1
ATOM 624 N N . THR A 1 80 ? 7.529 -2.818 -18.983 1.00 80.44 80 THR A N 1
ATOM 625 C CA . THR A 1 80 ? 6.440 -3.735 -19.349 1.00 80.44 80 THR A CA 1
ATOM 626 C C . THR A 1 80 ? 6.470 -5.019 -18.521 1.00 80.44 80 THR A C 1
ATOM 628 O O . THR A 1 80 ? 5.465 -5.391 -17.918 1.00 80.44 80 THR A O 1
ATOM 631 N N . THR A 1 81 ? 7.636 -5.665 -18.417 1.00 85.75 81 THR A N 1
ATOM 632 C CA . THR A 1 81 ? 7.799 -6.931 -17.686 1.00 85.75 81 THR A CA 1
ATOM 633 C C . THR A 1 81 ? 7.512 -6.752 -16.198 1.00 85.75 81 THR A C 1
ATOM 635 O O . THR A 1 81 ? 6.785 -7.543 -15.596 1.00 85.75 81 THR A O 1
ATOM 638 N N . VAL A 1 82 ? 8.053 -5.692 -15.594 1.00 87.88 82 VAL A N 1
ATOM 639 C CA . VAL A 1 82 ? 7.865 -5.420 -14.163 1.00 87.88 82 VAL A CA 1
ATOM 640 C C . VAL A 1 82 ? 6.414 -5.041 -13.861 1.00 87.88 82 VAL A C 1
ATOM 642 O O . VAL A 1 82 ? 5.852 -5.519 -12.874 1.00 87.88 82 VAL A O 1
ATOM 645 N N . VAL A 1 83 ? 5.778 -4.237 -14.719 1.00 88.81 83 VAL A N 1
ATOM 646 C CA . VAL A 1 83 ? 4.350 -3.903 -14.610 1.00 88.81 83 VAL A CA 1
ATOM 647 C C . VAL A 1 83 ? 3.489 -5.163 -14.637 1.00 88.81 83 VAL A C 1
ATOM 649 O O . VAL A 1 83 ? 2.632 -5.323 -13.765 1.00 88.81 83 VAL A O 1
ATOM 652 N N . ASP A 1 84 ? 3.733 -6.077 -15.575 1.00 88.25 84 ASP A N 1
ATOM 653 C CA . ASP A 1 84 ? 2.966 -7.318 -15.694 1.00 88.25 84 ASP A CA 1
ATOM 654 C C . ASP A 1 84 ? 3.120 -8.217 -14.465 1.00 88.25 84 ASP A C 1
ATOM 656 O O . ASP A 1 84 ? 2.135 -8.775 -13.972 1.00 88.25 84 ASP A O 1
ATOM 660 N N . VAL A 1 85 ? 4.336 -8.329 -13.923 1.00 91.25 85 VAL A N 1
ATOM 661 C CA . VAL A 1 85 ? 4.590 -9.086 -12.689 1.00 91.25 85 VAL A CA 1
ATOM 662 C C . VAL A 1 85 ? 3.835 -8.473 -11.511 1.00 91.25 85 VAL A C 1
ATOM 664 O O . VAL A 1 85 ? 3.131 -9.196 -10.807 1.00 91.25 85 VAL A O 1
ATOM 667 N N . VAL A 1 86 ? 3.912 -7.152 -11.312 1.00 90.94 86 VAL A N 1
ATOM 668 C CA . VAL A 1 86 ? 3.196 -6.474 -10.216 1.00 90.94 86 VAL A CA 1
ATOM 669 C C . VAL A 1 86 ? 1.684 -6.649 -10.359 1.00 90.94 86 VAL A C 1
ATOM 671 O O . VAL A 1 86 ? 1.010 -6.988 -9.384 1.00 90.94 86 VAL A O 1
ATOM 674 N N . ARG A 1 87 ? 1.143 -6.491 -11.571 1.00 90.00 87 ARG A N 1
ATOM 675 C CA . ARG A 1 87 ? -0.286 -6.702 -11.836 1.00 90.00 87 ARG A CA 1
ATOM 676 C C . ARG A 1 87 ? -0.723 -8.124 -11.501 1.00 90.00 87 ARG A C 1
ATOM 678 O O . ARG A 1 87 ? -1.771 -8.293 -10.887 1.00 90.00 87 ARG A O 1
ATOM 685 N N . ARG A 1 88 ? 0.077 -9.138 -11.842 1.00 89.75 88 ARG A N 1
ATOM 686 C CA . ARG A 1 88 ? -0.223 -10.545 -11.524 1.00 89.75 88 ARG A CA 1
ATOM 687 C C . ARG A 1 88 ? -0.127 -10.845 -10.031 1.00 89.75 88 ARG A C 1
ATOM 689 O O . ARG A 1 88 ? -1.032 -11.479 -9.500 1.00 89.75 88 ARG A O 1
ATOM 696 N N . LEU A 1 89 ? 0.924 -10.376 -9.354 1.00 91.12 89 LEU A N 1
ATOM 697 C CA . LEU A 1 89 ? 1.138 -10.627 -7.922 1.00 91.12 89 LEU A CA 1
ATOM 698 C C . LEU A 1 89 ? 0.002 -10.081 -7.053 1.00 91.12 89 LEU A C 1
ATOM 700 O O . LEU A 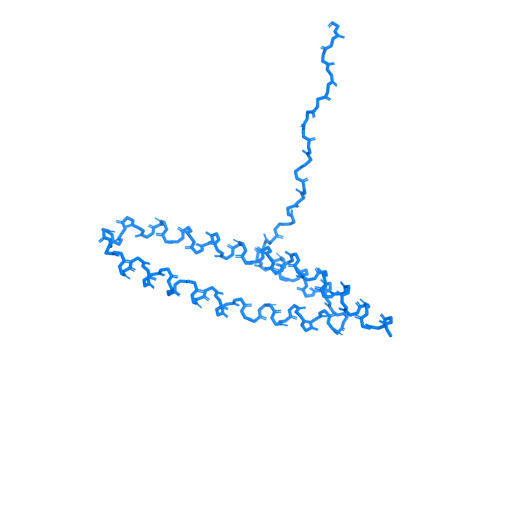1 89 ? -0.379 -10.719 -6.077 1.00 91.12 89 LEU A O 1
ATOM 704 N N . PHE A 1 90 ? -0.549 -8.926 -7.424 1.00 88.94 90 PHE A N 1
ATOM 705 C CA . PHE A 1 90 ? -1.621 -8.267 -6.675 1.00 88.94 90 PHE A CA 1
ATOM 706 C C . PHE A 1 90 ? -2.995 -8.386 -7.345 1.00 88.94 90 PHE A C 1
ATOM 708 O O . PHE A 1 90 ? -3.949 -7.749 -6.908 1.00 88.94 90 PHE A O 1
ATOM 715 N N . ASN A 1 91 ? -3.108 -9.193 -8.406 1.00 89.19 91 ASN A N 1
ATOM 716 C CA . ASN A 1 91 ? -4.328 -9.353 -9.200 1.00 89.19 91 ASN A CA 1
ATOM 717 C C . ASN A 1 91 ? -4.995 -8.004 -9.558 1.00 89.19 91 ASN A C 1
ATOM 719 O O . ASN A 1 91 ? -6.209 -7.825 -9.423 1.00 89.19 91 ASN A O 1
ATOM 723 N N . LEU A 1 92 ? -4.184 -7.029 -9.980 1.00 86.50 92 LEU A N 1
ATOM 724 C CA . LEU A 1 92 ? -4.640 -5.685 -10.320 1.00 86.50 92 LEU A CA 1
ATOM 725 C C . LEU A 1 92 ? -5.381 -5.753 -11.657 1.00 86.50 92 LEU A C 1
ATOM 727 O O . LEU A 1 92 ? -4.767 -5.802 -12.722 1.00 86.50 92 LEU A O 1
ATOM 731 N N . GLN A 1 93 ? -6.710 -5.800 -11.598 1.00 70.44 93 GLN A N 1
ATOM 732 C CA . GLN A 1 93 ? -7.548 -5.731 -12.788 1.00 70.44 93 GLN A CA 1
ATOM 733 C C . GLN A 1 93 ? -7.374 -4.352 -13.427 1.00 70.44 93 GLN A C 1
ATOM 735 O O . GLN A 1 93 ? -7.534 -3.330 -12.755 1.00 70.44 93 GLN A O 1
ATOM 740 N N . GLU A 1 94 ? -7.102 -4.297 -14.733 1.00 58.25 94 GLU A N 1
ATOM 741 C CA . GLU A 1 94 ? -7.358 -3.063 -15.466 1.00 58.25 94 GLU A CA 1
ATOM 742 C C . GLU A 1 94 ? -8.844 -2.760 -15.289 1.00 58.25 94 GLU A C 1
ATOM 744 O O . GLU A 1 94 ? -9.700 -3.535 -15.725 1.00 58.25 94 GLU A O 1
ATOM 749 N N . LYS A 1 95 ? -9.170 -1.635 -14.641 1.00 51.06 95 LYS A N 1
ATOM 750 C CA . LYS A 1 95 ? -10.485 -1.016 -14.800 1.00 51.06 95 LYS A CA 1
ATOM 751 C C . LYS A 1 95 ? -10.611 -0.688 -16.288 1.00 51.06 95 LYS A C 1
ATOM 753 O O . LYS A 1 95 ? -10.313 0.425 -16.713 1.00 51.06 95 LYS A O 1
ATOM 758 N N . LYS A 1 96 ? -11.027 -1.660 -17.106 1.00 40.78 96 LYS A N 1
ATOM 759 C CA . LYS A 1 96 ? -11.602 -1.373 -18.415 1.00 40.78 96 LYS A CA 1
ATOM 760 C C . LYS A 1 96 ? -12.705 -0.380 -18.122 1.00 40.78 96 LYS A C 1
ATOM 762 O O . LYS A 1 96 ? -13.619 -0.711 -17.365 1.00 40.78 96 LYS A O 1
ATOM 767 N N . ALA A 1 97 ? -12.551 0.835 -18.652 1.00 42.59 97 ALA A N 1
ATOM 768 C CA . ALA A 1 97 ? -13.577 1.860 -18.626 1.00 42.59 97 ALA A CA 1
ATOM 769 C C . ALA A 1 97 ? -14.908 1.155 -18.859 1.00 42.59 97 ALA A C 1
ATOM 771 O O . ALA A 1 97 ? -15.066 0.465 -19.872 1.00 42.59 97 ALA A O 1
ATOM 772 N N . ALA A 1 98 ? -15.782 1.215 -17.852 1.00 41.66 98 ALA A N 1
ATOM 773 C CA . ALA A 1 98 ? -17.117 0.673 -17.948 1.00 41.66 98 ALA A CA 1
ATOM 774 C C . ALA A 1 98 ? -17.676 1.191 -19.271 1.00 41.66 98 ALA A C 1
ATOM 776 O O . ALA A 1 98 ? -17.806 2.402 -19.455 1.00 41.66 98 ALA A O 1
ATOM 777 N N . LYS A 1 99 ? -17.873 0.282 -20.233 1.00 43.50 99 LYS A N 1
ATOM 778 C CA . LYS A 1 99 ? -18.532 0.621 -21.485 1.00 43.50 99 LYS A CA 1
ATOM 779 C C . LYS A 1 99 ? -19.846 1.272 -21.081 1.00 43.50 99 LYS A C 1
ATOM 781 O O . LYS A 1 99 ? -20.646 0.646 -20.390 1.00 43.50 99 LYS A O 1
ATOM 786 N N . SER A 1 100 ? -20.004 2.532 -21.466 1.00 44.53 100 SER A N 1
ATOM 787 C CA . SER A 1 100 ? -21.255 3.269 -21.409 1.00 44.53 100 SER A CA 1
ATOM 788 C C . SER A 1 100 ? -22.369 2.383 -21.966 1.00 44.53 100 SER A C 1
ATOM 790 O O . SER A 1 100 ? -22.361 2.041 -23.151 1.00 44.53 100 SER A O 1
ATOM 792 N N . GLY A 1 101 ? -23.274 1.957 -21.091 1.00 47.53 101 GLY A N 1
ATOM 793 C CA . GLY A 1 101 ? -24.574 1.433 -21.480 1.00 47.53 101 GLY A CA 1
ATOM 794 C C . GLY A 1 101 ? -25.552 2.580 -21.737 1.00 47.53 101 GLY A C 1
ATOM 795 O O . GLY A 1 101 ? -25.464 3.608 -21.069 1.00 47.53 101 GLY A O 1
ATOM 796 N N . GLY A 1 102 ? -26.484 2.335 -22.667 1.00 43.56 102 GLY A N 1
ATOM 797 C CA . GLY A 1 102 ? -27.687 3.138 -22.951 1.00 43.56 102 GLY A CA 1
ATOM 798 C C . GLY A 1 102 ? -27.420 4.335 -23.870 1.00 43.56 102 GLY A C 1
ATOM 799 O O . GLY A 1 102 ? -26.436 5.030 -23.680 1.00 43.56 102 GLY A O 1
ATOM 800 N N . GLU A 1 103 ? -28.184 4.651 -24.916 1.00 42.97 103 GLU A N 1
ATOM 801 C CA . GLU A 1 103 ? -29.547 4.305 -25.353 1.00 42.97 103 GLU A CA 1
ATOM 802 C C . GLU A 1 103 ? -29.590 4.432 -26.894 1.00 42.97 103 GLU A C 1
ATOM 804 O O . GLU A 1 103 ? -28.858 5.224 -27.484 1.00 42.97 103 GLU A O 1
ATOM 809 N N . SER A 1 104 ? -30.357 3.632 -27.630 1.00 45.81 104 SER A N 1
ATOM 810 C CA . SER A 1 104 ? -31.721 3.958 -28.092 1.00 45.81 104 SER A CA 1
ATOM 811 C C . SER A 1 104 ? -32.087 2.894 -29.141 1.00 45.81 104 SER A C 1
ATOM 813 O O . SER A 1 104 ? -31.203 2.371 -29.812 1.00 45.81 104 SER A O 1
ATOM 815 N N . GLY A 1 105 ? -33.318 2.467 -29.365 1.00 43.28 105 GLY A N 1
ATOM 816 C CA . GLY A 1 105 ? -34.617 2.770 -28.796 1.00 43.28 105 GLY A CA 1
ATOM 817 C C . GLY A 1 105 ? -35.559 1.719 -29.388 1.00 43.28 105 GLY A C 1
ATOM 818 O O . GLY A 1 105 ? -35.423 1.353 -30.557 1.00 43.28 105 GLY A O 1
ATOM 819 N N . GLY A 1 106 ? -36.447 1.172 -28.564 1.00 47.38 106 GLY A N 1
ATOM 820 C CA . GLY A 1 106 ? -37.588 0.430 -29.077 1.00 47.38 106 GLY A CA 1
ATOM 821 C C . GLY A 1 106 ? -38.576 1.432 -29.653 1.00 47.38 106 GLY A C 1
ATOM 822 O O . GLY A 1 106 ? -39.044 2.296 -28.917 1.00 47.38 106 GLY A O 1
ATOM 823 N N . ASP A 1 107 ? -38.857 1.314 -30.944 1.00 48.62 107 ASP A N 1
ATOM 824 C CA . ASP A 1 107 ? -40.090 1.810 -31.543 1.00 48.62 107 ASP A CA 1
ATOM 825 C C . ASP A 1 107 ?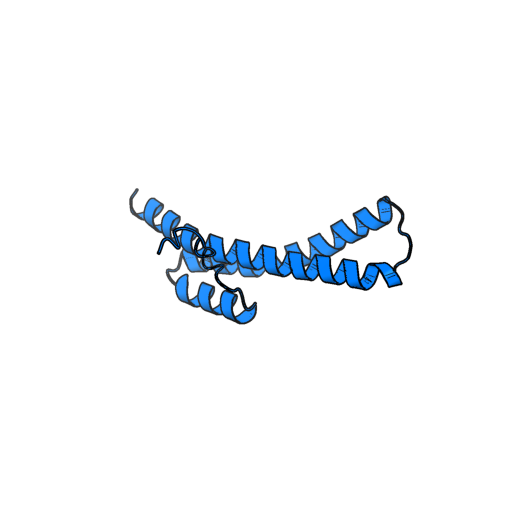 -40.434 0.910 -32.739 1.00 48.62 107 ASP A C 1
ATOM 827 O O . ASP A 1 107 ? -39.787 0.982 -33.788 1.00 48.62 107 ASP A O 1
ATOM 831 N N . ALA A 1 108 ? -41.359 -0.025 -32.504 1.00 45.91 108 ALA A N 1
ATOM 832 C CA . ALA A 1 108 ? -42.234 -0.699 -33.471 1.00 45.91 108 ALA A CA 1
ATOM 833 C C . ALA A 1 108 ? -43.222 -1.601 -32.714 1.00 45.91 108 ALA A C 1
ATOM 835 O O . ALA A 1 108 ? -42.751 -2.466 -31.937 1.00 45.91 108 ALA A O 1
#

Radius of gyration: 19.99 Å; chains: 1; bounding box: 58×28×55 Å